Protein AF-A0A5R8WJ08-F1 (afdb_monomer_lite)

Secondary structure (DSSP, 8-state):
-EEEEEEEEEE-TTS-EEEEEEEEEE-HHHHHHTSSHHHHHHTHHHHHTT-TTSSEEEEEEEEE-

Sequence (65 aa):
MQEVEVLFMVTRNGGGTREERIKTRVDSSTLNAASGDVGRRKLDGWAKQFFPADKEARVLYMKRL

pLDDT: mean 93.29, std 4.46, range [79.12, 97.62]

Foldseek 3Di:
DFWKKWWKWFAAPVGDIDIDIDIDDDDPQLVVLQPDDNSQVVCFVVQCVVVVRGDTMTTPDMDTD

Structure (mmCIF, N/CA/C/O backbone):
data_AF-A0A5R8WJ08-F1
#
_entry.id   AF-A0A5R8WJ08-F1
#
loop_
_atom_site.group_PDB
_atom_site.id
_atom_site.type_symbol
_atom_site.label_atom_id
_atom_site.label_alt_id
_atom_site.label_comp_id
_atom_site.label_asym_id
_atom_site.label_entity_id
_atom_site.label_seq_id
_atom_site.pdbx_PDB_ins_code
_atom_site.Cartn_x
_atom_site.Cartn_y
_atom_site.Cartn_z
_atom_site.occupancy
_atom_site.B_iso_or_equiv
_atom_site.auth_seq_id
_atom_site.auth_comp_id
_atom_site.auth_asym_id
_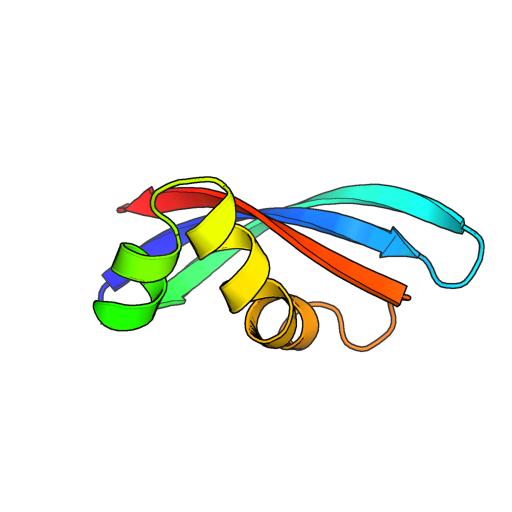atom_site.auth_atom_id
_atom_site.pdbx_PDB_model_num
ATOM 1 N N . MET A 1 1 ? -14.795 0.036 9.128 1.00 86.75 1 MET A N 1
ATOM 2 C CA . MET A 1 1 ? -13.626 0.605 8.420 1.00 86.75 1 MET A CA 1
ATOM 3 C C . MET A 1 1 ? -13.228 1.898 9.117 1.00 86.75 1 MET A C 1
ATOM 5 O O . MET A 1 1 ? -14.104 2.526 9.698 1.00 86.75 1 MET A O 1
ATOM 9 N N . GLN A 1 2 ? -11.945 2.254 9.115 1.00 93.12 2 GLN A N 1
ATOM 10 C CA . GLN A 1 2 ? -11.381 3.427 9.794 1.00 93.12 2 GLN A CA 1
ATOM 11 C C . GLN A 1 2 ? -10.615 4.284 8.788 1.00 93.12 2 GLN A C 1
ATOM 13 O O . GLN A 1 2 ? -9.967 3.733 7.896 1.00 93.12 2 GLN A O 1
ATOM 18 N N . GLU A 1 3 ? -10.695 5.606 8.926 1.00 97.12 3 GLU A N 1
ATOM 19 C CA . GLU A 1 3 ? -9.895 6.533 8.125 1.00 97.12 3 GLU A CA 1
ATOM 20 C C . GLU A 1 3 ? -8.460 6.567 8.643 1.00 97.12 3 GLU A C 1
ATOM 22 O O . GLU A 1 3 ? -8.204 6.630 9.848 1.00 97.12 3 GLU A O 1
ATOM 27 N N . VAL A 1 4 ? -7.516 6.464 7.715 1.00 96.50 4 VAL A N 1
ATOM 28 C CA . VAL A 1 4 ? -6.088 6.434 8.004 1.00 96.50 4 VAL A CA 1
ATOM 29 C C . VAL A 1 4 ? -5.326 7.280 6.997 1.00 96.50 4 VAL A C 1
ATOM 31 O O . VAL A 1 4 ? -5.723 7.409 5.839 1.00 96.50 4 VAL A O 1
ATOM 34 N N . GLU A 1 5 ? -4.191 7.810 7.430 1.00 97.00 5 GLU A N 1
ATOM 35 C CA . GLU A 1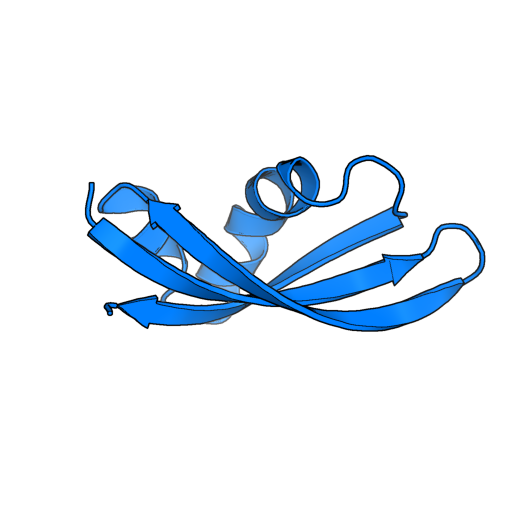 5 ? -3.141 8.318 6.558 1.00 97.00 5 GLU A CA 1
ATOM 36 C C . GLU A 1 5 ? -2.011 7.291 6.487 1.00 97.00 5 GLU A C 1
ATOM 38 O O . GLU A 1 5 ? -1.571 6.756 7.509 1.00 97.00 5 GLU A O 1
ATOM 43 N N . VAL A 1 6 ? -1.558 7.000 5.270 1.00 97.00 6 VAL A N 1
ATOM 44 C CA . VAL A 1 6 ? -0.591 5.940 4.985 1.00 97.00 6 VAL A CA 1
ATOM 45 C C . VAL A 1 6 ? 0.562 6.525 4.194 1.00 97.00 6 VAL A C 1
ATOM 47 O O . VAL A 1 6 ? 0.344 7.152 3.159 1.00 97.00 6 VAL A O 1
ATOM 50 N N . LEU A 1 7 ? 1.782 6.313 4.684 1.00 97.19 7 LEU A N 1
ATOM 51 C CA . LEU A 1 7 ? 3.017 6.645 3.984 1.00 97.19 7 LEU A CA 1
ATOM 52 C C . LEU A 1 7 ? 3.541 5.393 3.286 1.00 97.19 7 LEU A C 1
ATOM 54 O O . LEU A 1 7 ? 3.807 4.379 3.939 1.00 97.19 7 LEU A O 1
ATOM 58 N N . PHE A 1 8 ? 3.729 5.487 1.978 1.00 97.06 8 PHE A N 1
ATOM 59 C CA . PHE A 1 8 ? 4.291 4.438 1.144 1.00 97.06 8 PHE A CA 1
ATOM 60 C C . PHE A 1 8 ? 5.692 4.807 0.679 1.00 97.06 8 PHE A C 1
ATOM 62 O O . PHE A 1 8 ? 5.954 5.964 0.370 1.00 97.06 8 PHE A O 1
ATOM 69 N N . MET A 1 9 ? 6.554 3.805 0.539 1.00 96.81 9 MET A N 1
ATOM 70 C CA . MET A 1 9 ? 7.734 3.880 -0.315 1.00 96.81 9 MET A CA 1
ATOM 71 C C . MET A 1 9 ? 7.423 3.164 -1.622 1.00 96.81 9 MET A C 1
ATOM 73 O O . MET A 1 9 ? 7.078 1.982 -1.613 1.00 96.81 9 MET A O 1
ATOM 77 N N . VAL A 1 10 ? 7.553 3.872 -2.738 1.00 97.56 10 VAL A N 1
ATOM 78 C CA . VAL A 1 10 ? 7.213 3.379 -4.072 1.00 97.56 10 VAL A CA 1
ATOM 79 C C . VAL A 1 10 ? 8.466 3.348 -4.934 1.00 97.56 10 VAL A C 1
ATOM 81 O O . VAL A 1 10 ? 9.112 4.376 -5.141 1.00 97.56 10 VAL A O 1
ATOM 84 N N . THR A 1 11 ? 8.796 2.175 -5.465 1.00 97.06 11 THR A N 1
ATOM 85 C CA . THR A 1 11 ? 9.919 1.975 -6.388 1.00 97.06 11 THR A CA 1
ATOM 86 C C . THR A 1 11 ? 9.395 1.993 -7.815 1.00 97.06 11 THR A C 1
ATOM 88 O O . THR A 1 11 ? 8.526 1.190 -8.148 1.00 97.06 11 THR A O 1
ATOM 91 N N . ARG A 1 12 ? 9.923 2.862 -8.682 1.00 95.00 12 ARG A N 1
ATOM 92 C CA . ARG A 1 12 ? 9.506 2.956 -10.094 1.00 95.00 12 ARG A CA 1
ATOM 93 C C . ARG A 1 12 ? 10.066 1.799 -10.930 1.00 95.00 12 ARG A C 1
ATOM 95 O O . ARG A 1 12 ? 11.116 1.243 -10.612 1.00 95.00 12 ARG A O 1
ATOM 102 N N . ASN A 1 13 ? 9.412 1.485 -12.052 1.00 87.75 13 ASN A N 1
ATOM 103 C CA . ASN A 1 13 ? 9.868 0.442 -12.986 1.00 87.75 13 ASN A CA 1
ATOM 104 C C . ASN A 1 13 ? 11.255 0.714 -13.596 1.00 87.75 13 ASN A C 1
ATOM 106 O O . ASN A 1 13 ? 12.019 -0.224 -13.797 1.00 87.75 13 ASN A O 1
ATOM 110 N N . GLY A 1 14 ? 11.616 1.982 -13.814 1.00 85.06 14 GLY A N 1
ATOM 111 C CA . GLY A 1 14 ? 12.943 2.394 -14.296 1.00 85.06 14 GLY A CA 1
ATOM 112 C C . GLY A 1 14 ? 14.002 2.586 -13.203 1.00 85.06 14 GLY A C 1
ATOM 113 O O . GLY A 1 14 ? 15.073 3.110 -13.489 1.00 85.06 14 GLY A O 1
ATOM 114 N N . GLY A 1 15 ? 13.707 2.204 -11.955 1.00 85.31 15 GLY A N 1
ATOM 115 C CA . GLY A 1 15 ? 14.550 2.490 -10.795 1.00 85.31 15 GLY A CA 1
ATOM 116 C C . GLY A 1 15 ? 14.205 3.810 -10.095 1.00 85.31 15 GLY A C 1
ATOM 117 O O . GLY A 1 15 ? 13.458 4.6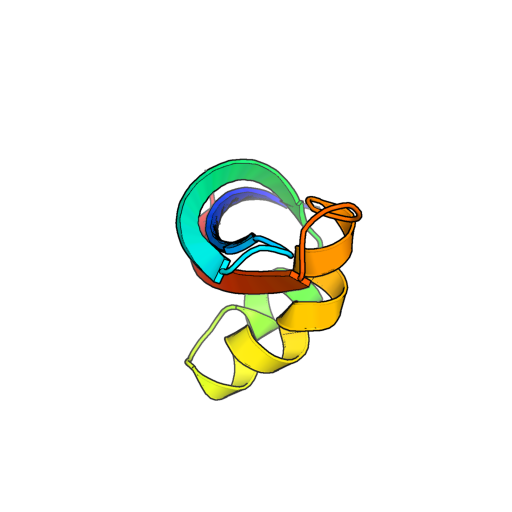45 -10.606 1.00 85.31 15 GLY A O 1
ATOM 118 N N . GLY A 1 16 ? 14.737 3.972 -8.882 1.00 93.88 16 GLY A N 1
ATOM 119 C CA . GLY A 1 16 ? 14.448 5.100 -7.993 1.00 93.88 16 GLY A CA 1
ATOM 120 C C . GLY A 1 16 ? 13.232 4.875 -7.090 1.00 93.88 16 GLY A C 1
ATOM 121 O O . GLY A 1 16 ? 12.283 4.169 -7.443 1.00 93.88 16 GLY A O 1
ATOM 122 N N . THR A 1 17 ? 13.277 5.490 -5.910 1.00 96.06 17 THR A N 1
ATOM 123 C CA . THR A 1 17 ? 12.233 5.419 -4.881 1.00 96.06 17 THR A CA 1
ATOM 124 C C . THR A 1 17 ? 11.644 6.797 -4.612 1.00 96.06 17 THR A C 1
ATOM 126 O O . THR A 1 17 ? 12.362 7.796 -4.647 1.00 96.06 17 THR A O 1
ATOM 129 N N . ARG A 1 18 ? 10.346 6.854 -4.312 1.00 96.50 18 ARG A N 1
ATOM 130 C CA . ARG A 1 18 ? 9.667 8.054 -3.808 1.00 96.50 18 ARG A CA 1
ATOM 131 C C . ARG A 1 18 ? 8.766 7.710 -2.633 1.00 96.50 18 ARG A C 1
ATOM 133 O O . ARG A 1 18 ? 8.311 6.573 -2.522 1.00 96.50 18 ARG A O 1
ATOM 140 N N . GLU A 1 19 ? 8.502 8.699 -1.795 1.00 97.62 19 GLU A N 1
ATOM 141 C CA . GLU A 1 19 ? 7.515 8.587 -0.728 1.00 97.62 19 GLU A CA 1
ATOM 142 C C . GLU A 1 19 ? 6.180 9.188 -1.166 1.00 97.62 19 GLU A C 1
ATOM 144 O O . GLU A 1 19 ? 6.152 10.248 -1.786 1.00 97.62 19 GLU A O 1
ATOM 149 N N . GLU A 1 20 ? 5.079 8.517 -0.836 1.00 97.62 20 GLU A N 1
ATOM 150 C CA . GLU A 1 20 ? 3.720 8.950 -1.175 1.00 97.62 20 GLU A CA 1
ATOM 151 C C . GLU A 1 20 ? 2.825 8.855 0.060 1.00 97.62 20 GLU A C 1
ATOM 153 O O . GLU A 1 20 ? 2.835 7.838 0.755 1.00 97.62 20 GLU A O 1
ATOM 158 N N . ARG A 1 21 ? 2.032 9.897 0.336 1.00 97.25 21 ARG A N 1
ATOM 159 C CA . ARG A 1 21 ? 1.038 9.888 1.422 1.00 97.25 21 ARG A CA 1
ATOM 160 C C . ARG A 1 21 ? -0.368 9.839 0.852 1.00 97.25 21 ARG A C 1
ATOM 162 O O . ARG A 1 21 ? -0.744 10.704 0.068 1.00 97.25 21 ARG A O 1
ATOM 169 N N . ILE A 1 22 ? -1.159 8.865 1.291 1.00 96.88 22 ILE A N 1
ATOM 170 C CA . ILE A 1 22 ? -2.555 8.710 0.869 1.00 96.88 22 ILE A CA 1
ATOM 171 C C . ILE A 1 22 ? -3.448 8.612 2.101 1.00 9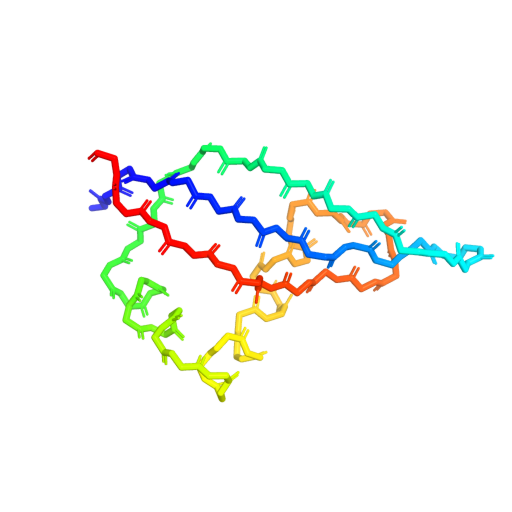6.88 22 ILE A C 1
ATOM 173 O O . ILE A 1 22 ? -3.146 7.886 3.049 1.00 96.88 22 ILE A O 1
ATOM 177 N N . LYS A 1 23 ? -4.581 9.317 2.059 1.00 97.25 23 LYS A N 1
ATOM 178 C CA . LYS A 1 23 ? -5.684 9.128 3.003 1.00 97.25 23 LYS A CA 1
ATOM 179 C C . LYS A 1 23 ? -6.655 8.106 2.432 1.00 97.25 23 LYS A C 1
ATOM 181 O O . LYS A 1 23 ? -7.115 8.258 1.304 1.00 97.25 23 LYS A O 1
ATOM 186 N N . THR A 1 24 ? -6.943 7.055 3.185 1.00 96.44 24 THR A N 1
ATOM 187 C CA . THR A 1 24 ? -7.830 5.975 2.739 1.00 96.44 24 THR A CA 1
ATOM 188 C C . THR A 1 24 ? -8.583 5.361 3.914 1.00 96.44 24 THR A C 1
ATOM 190 O O . THR A 1 24 ? -8.356 5.713 5.071 1.00 96.44 24 THR A O 1
ATOM 193 N N . ARG A 1 25 ? -9.505 4.445 3.617 1.00 95.94 25 ARG A N 1
ATOM 194 C CA . ARG A 1 25 ? -10.227 3.656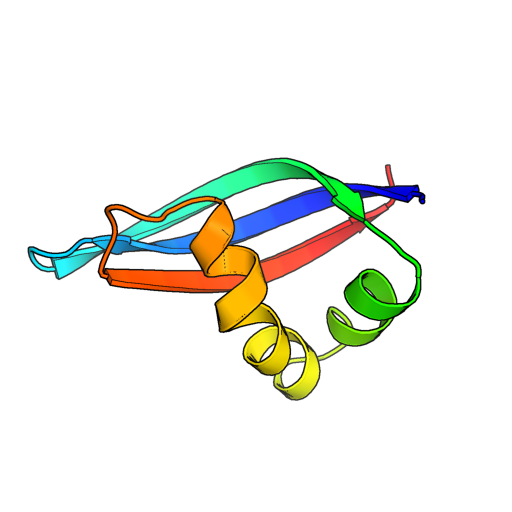 4.613 1.00 95.94 25 ARG A CA 1
ATOM 195 C C . ARG A 1 25 ? -9.707 2.230 4.613 1.00 95.94 25 ARG A C 1
ATOM 197 O O . ARG A 1 25 ? -9.608 1.606 3.563 1.00 95.94 25 ARG A O 1
ATOM 204 N N . VAL A 1 26 ? -9.420 1.707 5.798 1.00 94.94 26 VAL A N 1
ATOM 205 C CA . VAL A 1 26 ? -8.961 0.326 5.986 1.00 94.94 26 VAL A CA 1
ATOM 206 C C . VAL A 1 26 ? -9.832 -0.400 7.001 1.00 94.94 26 VAL A C 1
ATOM 208 O O . VAL A 1 26 ? -10.514 0.212 7.830 1.00 94.94 26 VAL A O 1
ATOM 211 N N . ASP A 1 27 ? -9.853 -1.724 6.935 1.00 94.25 27 ASP A N 1
ATOM 212 C CA . ASP A 1 27 ? -10.424 -2.535 8.004 1.00 94.25 27 ASP A CA 1
ATOM 213 C C . ASP A 1 27 ? -9.447 -2.682 9.184 1.00 94.25 27 ASP A C 1
ATOM 215 O O . ASP A 1 27 ? -8.270 -2.311 9.119 1.00 94.25 27 ASP A O 1
ATOM 219 N N . SER A 1 28 ? -9.946 -3.227 10.295 1.00 90.19 28 SER A N 1
ATOM 220 C CA . SER A 1 28 ? -9.132 -3.442 11.493 1.00 90.19 28 SER A CA 1
ATOM 221 C C . SER A 1 28 ? -7.987 -4.433 11.255 1.00 90.19 28 SER A C 1
ATOM 223 O O . SER A 1 28 ? -6.973 -4.352 11.940 1.00 90.19 28 SER A O 1
ATOM 225 N N . SER A 1 29 ? -8.123 -5.357 10.297 1.00 91.00 29 SER A N 1
ATOM 226 C CA . SER A 1 29 ? -7.110 -6.380 10.019 1.00 91.00 29 SER A CA 1
ATOM 227 C C . SER A 1 29 ? -5.879 -5.781 9.335 1.00 91.00 29 SER A C 1
ATOM 229 O O . SER A 1 29 ? -4.755 -6.029 9.766 1.00 91.00 29 SER A O 1
ATOM 231 N N . THR A 1 30 ? -6.095 -4.903 8.353 1.00 92.88 30 THR A N 1
ATOM 232 C CA . THR A 1 30 ? -5.056 -4.161 7.634 1.00 92.88 30 THR A CA 1
ATOM 233 C C . THR A 1 30 ? -4.339 -3.209 8.581 1.00 92.88 30 THR A C 1
ATOM 235 O O . THR A 1 30 ? -3.112 -3.133 8.586 1.00 92.88 30 THR A O 1
ATOM 238 N N . LEU A 1 31 ? -5.094 -2.526 9.442 1.00 91.12 31 LEU A N 1
ATOM 239 C CA . LEU A 1 31 ? -4.504 -1.636 10.429 1.00 91.12 31 LEU A CA 1
ATOM 240 C C . LEU A 1 31 ? -3.650 -2.390 11.460 1.00 91.12 31 LEU A C 1
ATOM 242 O O . LEU A 1 31 ? -2.549 -1.951 11.789 1.00 91.12 31 LEU A O 1
ATOM 246 N N . ASN A 1 32 ? -4.124 -3.538 11.951 1.00 90.06 32 ASN A N 1
ATOM 247 C CA . ASN A 1 32 ? -3.345 -4.374 12.864 1.00 90.06 32 ASN A CA 1
ATOM 248 C C . ASN A 1 32 ? -2.084 -4.910 12.175 1.00 90.06 32 ASN A C 1
ATOM 250 O O . ASN A 1 32 ? -1.009 -4.901 12.770 1.00 90.06 32 ASN A O 1
ATOM 254 N N . ALA A 1 33 ? -2.187 -5.308 10.904 1.00 91.25 33 ALA A N 1
ATOM 255 C CA . ALA A 1 33 ? -1.039 -5.720 10.107 1.00 91.25 33 ALA A CA 1
ATOM 256 C C . ALA A 1 33 ? -0.034 -4.579 9.887 1.00 91.25 33 ALA A C 1
ATOM 258 O O . ALA A 1 33 ? 1.150 -4.848 9.772 1.00 91.25 33 ALA A O 1
ATOM 259 N N . ALA A 1 34 ? -0.437 -3.309 9.904 1.00 90.25 34 ALA A N 1
ATOM 260 C CA . ALA A 1 34 ? 0.509 -2.197 9.792 1.00 90.25 34 ALA A CA 1
ATOM 261 C C . ALA A 1 34 ? 1.404 -2.011 11.041 1.00 90.25 34 ALA A C 1
ATOM 263 O O . ALA A 1 34 ? 2.342 -1.211 11.012 1.00 90.25 34 ALA A O 1
ATOM 264 N N . SER A 1 35 ? 1.151 -2.749 12.129 1.00 85.88 35 SER A N 1
ATOM 265 C CA . SER A 1 35 ? 1.950 -2.694 13.357 1.00 85.88 35 SER A CA 1
ATOM 266 C C . SER A 1 35 ? 3.224 -3.545 13.234 1.00 85.88 35 SER A C 1
ATOM 268 O O . SER A 1 35 ? 3.170 -4.769 13.128 1.00 85.88 35 SER A O 1
ATOM 270 N N . GLY A 1 36 ? 4.392 -2.894 13.270 1.00 82.06 36 GLY A N 1
ATOM 271 C CA . GLY A 1 36 ? 5.706 -3.548 13.162 1.00 82.06 36 GLY A CA 1
ATOM 272 C C . GLY A 1 36 ? 6.181 -3.793 11.719 1.00 82.06 36 GLY A C 1
ATOM 273 O O . GLY A 1 36 ? 5.414 -3.704 10.764 1.00 82.06 36 GLY A O 1
ATOM 274 N N . ASP A 1 37 ? 7.481 -4.056 11.531 1.00 80.88 37 ASP A N 1
ATOM 275 C CA . ASP A 1 37 ? 8.086 -4.229 10.190 1.00 80.88 37 ASP A CA 1
ATOM 276 C C . ASP A 1 37 ? 7.587 -5.484 9.459 1.00 80.88 37 ASP A C 1
ATOM 278 O O . ASP A 1 37 ? 7.298 -5.446 8.262 1.00 80.88 37 ASP A O 1
ATOM 282 N N . VAL A 1 38 ? 7.457 -6.605 10.177 1.00 82.75 38 VAL A N 1
ATOM 283 C CA . VAL A 1 38 ? 6.978 -7.875 9.604 1.00 82.75 38 VAL A CA 1
ATOM 284 C C . VAL A 1 38 ? 5.542 -7.737 9.109 1.00 82.75 38 VAL A C 1
ATOM 286 O O . VAL A 1 38 ? 5.202 -8.238 8.040 1.00 82.75 38 VAL A O 1
ATOM 289 N N . GLY A 1 39 ? 4.703 -7.042 9.877 1.00 79.12 39 GLY A N 1
ATOM 290 C CA . GLY A 1 39 ? 3.329 -6.767 9.494 1.00 79.12 39 GLY A CA 1
ATOM 291 C C . GLY A 1 39 ? 3.246 -5.875 8.251 1.00 79.12 39 GLY A C 1
ATOM 292 O O . GLY A 1 39 ? 2.534 -6.212 7.306 1.00 79.12 39 GLY A O 1
ATOM 293 N N . ARG A 1 40 ? 4.052 -4.806 8.188 1.00 88.38 40 ARG A N 1
ATOM 294 C CA . ARG A 1 40 ? 4.101 -3.896 7.032 1.00 88.38 40 ARG A CA 1
ATOM 295 C C . ARG A 1 40 ? 4.467 -4.598 5.722 1.00 88.38 40 ARG A C 1
ATOM 297 O O . ARG A 1 40 ? 3.828 -4.322 4.716 1.00 88.38 40 ARG A O 1
ATOM 304 N N . ARG A 1 41 ? 5.390 -5.569 5.730 1.00 89.75 41 ARG A N 1
ATOM 305 C CA . ARG A 1 41 ? 5.698 -6.376 4.527 1.00 89.75 41 ARG A CA 1
ATOM 306 C C . ARG A 1 41 ? 4.522 -7.232 4.049 1.00 89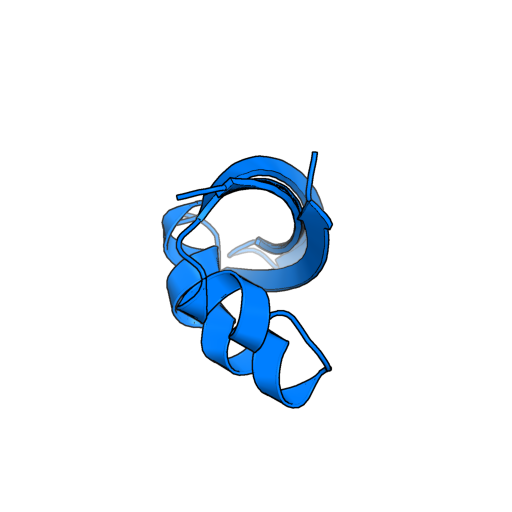.75 41 ARG A C 1
ATOM 308 O O . ARG A 1 41 ? 4.354 -7.430 2.851 1.00 89.75 41 ARG A O 1
ATOM 315 N N . LYS A 1 42 ? 3.667 -7.724 4.958 1.00 91.88 42 LYS A N 1
ATOM 316 C CA . LYS A 1 42 ? 2.439 -8.450 4.566 1.00 91.88 42 LYS A CA 1
ATOM 317 C C . LYS A 1 42 ? 1.463 -7.554 3.795 1.00 91.88 42 LYS A C 1
ATOM 319 O O . LYS A 1 42 ? 0.597 -8.069 3.095 1.00 91.88 42 LYS A O 1
ATOM 324 N N . LEU A 1 43 ? 1.611 -6.232 3.910 1.00 95.25 43 LEU A N 1
ATOM 325 C CA . LEU A 1 43 ? 0.802 -5.245 3.207 1.00 95.25 43 LEU A CA 1
ATOM 326 C C . LEU A 1 43 ? 1.368 -4.849 1.838 1.00 95.25 43 LEU A C 1
ATOM 328 O O . LEU A 1 43 ? 0.732 -4.044 1.170 1.00 95.25 43 LEU A O 1
ATOM 332 N N . ASP A 1 44 ? 2.494 -5.398 1.371 1.00 93.62 44 ASP A N 1
ATOM 333 C CA . ASP A 1 44 ? 3.081 -5.015 0.074 1.00 93.62 44 ASP A CA 1
ATOM 334 C C . ASP A 1 44 ? 2.104 -5.261 -1.093 1.00 93.62 44 ASP A C 1
ATOM 336 O O . ASP A 1 44 ? 1.927 -4.408 -1.963 1.00 93.62 44 ASP A O 1
ATOM 340 N N . GLY A 1 45 ? 1.378 -6.387 -1.074 1.00 94.62 45 GLY A N 1
ATOM 341 C CA . GLY A 1 45 ? 0.339 -6.680 -2.070 1.00 94.62 45 GLY A CA 1
ATOM 342 C C . GLY A 1 45 ? -0.856 -5.722 -2.003 1.00 94.62 45 GLY A C 1
ATOM 343 O O . GLY A 1 45 ? -1.430 -5.376 -3.033 1.00 94.62 45 GLY A O 1
ATOM 344 N N . TRP A 1 46 ? -1.202 -5.248 -0.805 1.00 95.00 46 TRP A N 1
ATOM 345 C CA . TRP A 1 46 ? -2.231 -4.226 -0.608 1.00 95.00 46 TRP A CA 1
ATOM 346 C C . TRP A 1 46 ? -1.749 -2.848 -1.084 1.00 95.00 46 TRP A C 1
ATOM 348 O O . TRP A 1 46 ? -2.433 -2.189 -1.861 1.00 95.00 46 TRP A O 1
ATOM 358 N N . ALA A 1 47 ? -0.533 -2.445 -0.711 1.00 95.62 47 ALA A N 1
ATOM 359 C CA . ALA A 1 47 ? 0.100 -1.203 -1.147 1.00 95.62 47 ALA A CA 1
ATOM 360 C C . ALA A 1 47 ? 0.218 -1.131 -2.674 1.00 95.62 47 ALA A C 1
ATOM 362 O O . ALA A 1 47 ? 0.023 -0.072 -3.273 1.00 95.62 47 ALA A O 1
ATOM 363 N N . LYS A 1 48 ? 0.471 -2.272 -3.325 1.00 95.25 48 LYS A N 1
ATOM 364 C CA . LYS A 1 48 ? 0.585 -2.365 -4.780 1.00 95.25 48 LYS A CA 1
ATOM 365 C C . LYS A 1 48 ? -0.696 -1.977 -5.524 1.00 95.25 48 LYS A C 1
ATOM 367 O O . LYS A 1 48 ? -0.603 -1.493 -6.649 1.00 95.25 48 LYS A O 1
ATOM 372 N N . GLN A 1 49 ? -1.864 -2.115 -4.892 1.00 96.06 49 GLN A N 1
ATOM 373 C CA . GLN A 1 49 ? -3.156 -1.733 -5.478 1.00 96.06 49 GLN A CA 1
ATOM 374 C C . GLN A 1 49 ? -3.266 -0.219 -5.720 1.00 96.06 49 GLN A C 1
ATOM 376 O O . GLN A 1 49 ? -3.951 0.198 -6.649 1.00 96.06 49 GLN A O 1
ATOM 381 N N . PHE A 1 50 ? -2.556 0.600 -4.935 1.00 95.81 50 PHE A N 1
ATOM 382 C CA . PHE A 1 50 ? -2.510 2.058 -5.109 1.00 95.81 50 PHE A CA 1
ATOM 383 C C . PHE A 1 50 ? -1.526 2.495 -6.202 1.00 95.81 50 PHE A C 1
ATOM 385 O O . PHE A 1 50 ? -1.685 3.563 -6.786 1.00 95.81 50 PHE A O 1
ATOM 392 N N . PHE A 1 51 ? -0.522 1.664 -6.497 1.00 96.19 51 PHE A N 1
ATOM 393 C CA . PHE A 1 51 ? 0.556 1.968 -7.442 1.00 96.19 51 PHE A CA 1
ATOM 394 C C . PHE A 1 51 ? 0.753 0.823 -8.453 1.00 96.19 51 PHE A C 1
ATOM 396 O O . PHE A 1 51 ? 1.833 0.213 -8.510 1.00 96.19 51 PHE A O 1
ATOM 403 N N . PRO A 1 52 ? -0.272 0.493 -9.266 1.00 95.44 52 PRO A N 1
ATOM 404 C CA . PRO A 1 52 ? -0.220 -0.659 -10.165 1.00 95.44 52 PRO A CA 1
ATOM 405 C C . PRO A 1 52 ? 0.880 -0.524 -11.228 1.00 95.44 52 PRO A C 1
ATOM 407 O O . PRO A 1 52 ? 1.514 -1.515 -11.576 1.00 95.44 52 PRO A O 1
ATOM 410 N N . ALA A 1 53 ? 1.166 0.702 -11.679 1.00 95.00 53 ALA A N 1
ATOM 411 C CA . ALA A 1 53 ? 2.153 0.991 -12.721 1.00 95.00 53 ALA A CA 1
ATOM 412 C C . ALA A 1 53 ? 3.612 1.065 -12.230 1.00 95.00 53 ALA A C 1
ATOM 414 O O . ALA A 1 53 ? 4.523 1.123 -13.052 1.00 95.00 53 ALA A O 1
ATOM 415 N N . ASP A 1 54 ? 3.857 1.101 -10.918 1.00 96.44 54 ASP A N 1
ATOM 416 C CA . ASP A 1 54 ? 5.215 1.131 -10.360 1.00 96.44 54 ASP A CA 1
ATOM 417 C C . ASP A 1 54 ? 5.817 -0.293 -10.291 1.00 96.44 54 ASP A C 1
ATOM 419 O O . ASP A 1 54 ? 5.199 -1.253 -10.745 1.00 96.44 54 ASP A O 1
ATOM 423 N N . LYS A 1 55 ? 7.012 -0.479 -9.729 1.00 95.38 55 LYS A N 1
ATOM 424 C CA . LYS A 1 55 ? 7.622 -1.808 -9.525 1.00 95.38 55 LYS A CA 1
ATOM 425 C C . LYS A 1 55 ? 7.188 -2.414 -8.196 1.00 95.38 55 LYS A C 1
ATOM 427 O O . LYS A 1 55 ? 6.588 -3.481 -8.151 1.00 95.38 55 LYS A O 1
ATOM 432 N N . GLU A 1 56 ? 7.412 -1.677 -7.115 1.00 95.25 56 GLU A N 1
ATOM 433 C CA . GLU A 1 56 ? 7.109 -2.091 -5.743 1.00 95.25 56 GLU A CA 1
ATOM 434 C C . GLU A 1 56 ? 6.446 -0.941 -4.990 1.00 95.25 56 GLU A C 1
ATOM 436 O O . GLU A 1 56 ? 6.716 0.226 -5.269 1.00 95.25 56 GLU A O 1
ATOM 441 N N . ALA A 1 57 ? 5.606 -1.278 -4.018 1.00 96.62 57 ALA A N 1
ATOM 442 C CA . ALA A 1 57 ? 5.063 -0.334 -3.055 1.00 96.62 57 ALA A CA 1
ATOM 443 C C . ALA A 1 57 ? 5.075 -0.999 -1.679 1.00 96.62 57 ALA A C 1
ATOM 445 O O . ALA A 1 57 ? 4.654 -2.147 -1.551 1.00 96.62 57 ALA A O 1
ATOM 446 N N . ARG A 1 58 ? 5.575 -0.290 -0.668 1.00 95.81 58 ARG A N 1
ATOM 447 C CA . ARG A 1 58 ? 5.687 -0.787 0.708 1.00 95.81 58 ARG A CA 1
ATOM 448 C C . ARG A 1 58 ? 5.096 0.217 1.670 1.00 95.81 58 ARG A C 1
ATOM 450 O O . ARG A 1 58 ? 5.308 1.417 1.512 1.00 95.81 58 ARG A O 1
ATOM 457 N N . VAL A 1 59 ? 4.404 -0.268 2.691 1.00 96.56 59 VAL A N 1
ATOM 458 C CA . VAL A 1 59 ? 3.895 0.587 3.768 1.00 96.56 59 VAL A CA 1
ATOM 459 C C . VAL A 1 59 ? 5.048 0.938 4.700 1.00 96.56 59 VAL A C 1
ATOM 461 O O . VAL A 1 59 ? 5.645 0.052 5.303 1.00 96.56 59 VAL A O 1
ATOM 464 N N . LEU A 1 60 ? 5.357 2.225 4.845 1.00 94.56 60 LEU A N 1
ATOM 465 C CA . LEU A 1 60 ? 6.328 2.704 5.829 1.00 94.56 60 LEU A CA 1
ATOM 466 C C . LEU A 1 60 ? 5.655 3.036 7.156 1.00 94.56 60 LEU A C 1
ATOM 468 O O . LEU A 1 60 ? 6.184 2.703 8.213 1.00 94.56 60 LEU A O 1
ATOM 472 N N . TYR A 1 61 ? 4.488 3.671 7.106 1.00 93.12 61 TYR A N 1
ATOM 473 C CA . TYR A 1 61 ? 3.785 4.157 8.287 1.00 93.12 61 TYR A CA 1
ATOM 474 C C . TYR A 1 61 ? 2.280 4.238 8.024 1.00 93.12 61 TYR A C 1
ATOM 476 O O . TYR A 1 61 ? 1.859 4.499 6.898 1.00 93.12 61 TYR A O 1
ATOM 484 N N . MET A 1 62 ? 1.472 4.018 9.061 1.00 95.00 62 MET A N 1
ATOM 485 C CA . MET A 1 62 ? 0.016 4.141 9.014 1.00 95.00 62 MET A CA 1
ATOM 486 C C . MET A 1 62 ? -0.486 4.754 10.321 1.00 95.00 62 MET A C 1
ATOM 488 O O . MET A 1 62 ? -0.120 4.294 11.403 1.00 95.00 62 MET A O 1
ATOM 492 N N . LYS A 1 63 ? -1.341 5.772 10.221 1.00 93.06 63 LYS A N 1
ATOM 493 C CA . LYS A 1 63 ? -1.923 6.484 11.363 1.00 93.06 63 LYS A CA 1
ATOM 494 C C . LYS A 1 63 ? -3.428 6.612 11.193 1.00 93.06 63 LYS A C 1
ATOM 496 O O . LYS A 1 63 ? -3.878 7.020 10.130 1.00 93.06 63 LYS A O 1
ATOM 501 N N . ARG A 1 64 ? -4.192 6.318 12.247 1.00 94.56 64 ARG A N 1
ATOM 502 C CA . ARG A 1 64 ? -5.623 6.662 12.317 1.00 94.56 64 ARG A CA 1
ATOM 503 C C . ARG A 1 64 ? -5.805 8.184 12.286 1.00 94.56 64 ARG A C 1
ATOM 505 O O . ARG A 1 64 ? -5.046 8.892 12.954 1.00 94.56 64 ARG A O 1
ATOM 512 N N . LEU A 1 65 ? -6.780 8.655 11.515 1.00 90.94 65 LEU A N 1
ATOM 513 C CA . LEU A 1 65 ? -7.202 10.058 11.483 1.00 90.94 65 LEU A CA 1
ATOM 514 C C . LEU A 1 65 ? -8.383 10.306 12.422 1.00 90.94 65 LEU A C 1
ATOM 516 O O . LEU A 1 65 ? -9.161 9.353 12.653 1.00 90.94 65 LEU A O 1
#

Radius of gyration: 11.28 Å; chains: 1; bounding box: 28×18×28 Å

Organism: NCBI:txid2025313